Protein AF-A0A6L6WTG8-F1 (afdb_monomer)

Radius of gyration: 11.04 Å; Cα contacts (8 Å, |Δi|>4): 70; chains: 1; bounding box: 26×26×24 Å

Structure (mmCIF, N/CA/C/O backbone):
data_AF-A0A6L6WTG8-F1
#
_entry.id   AF-A0A6L6WTG8-F1
#
loop_
_atom_site.group_PDB
_atom_site.id
_atom_site.type_symbol
_atom_site.label_atom_id
_atom_site.label_alt_id
_atom_site.label_comp_id
_atom_site.label_asym_id
_atom_site.label_entity_id
_atom_site.label_seq_id
_atom_site.pdbx_PDB_ins_code
_atom_site.Cartn_x
_atom_site.Cartn_y
_atom_site.Cartn_z
_atom_site.occupancy
_atom_site.B_iso_or_equiv
_atom_site.auth_seq_id
_atom_site.auth_comp_id
_atom_site.auth_asym_id
_atom_site.auth_atom_id
_atom_site.pdbx_PDB_model_num
ATOM 1 N N . MET A 1 1 ? -7.502 20.647 7.656 1.00 42.88 1 MET A N 1
ATOM 2 C CA . MET A 1 1 ? -7.128 19.225 7.503 1.00 42.88 1 MET A CA 1
ATOM 3 C C . MET A 1 1 ? -6.632 19.010 6.086 1.00 42.88 1 MET A C 1
ATOM 5 O O . MET A 1 1 ? -7.421 19.146 5.163 1.00 42.88 1 MET A O 1
ATOM 9 N N . THR A 1 2 ? -5.340 18.760 5.891 1.00 55.41 2 THR A N 1
ATOM 10 C CA . THR A 1 2 ? -4.768 18.557 4.553 1.00 55.41 2 THR A CA 1
ATOM 11 C C . THR A 1 2 ? -5.050 17.122 4.122 1.00 55.41 2 THR A C 1
ATOM 13 O O . THR A 1 2 ? -4.474 16.179 4.664 1.00 55.41 2 THR A O 1
ATOM 16 N N . THR A 1 3 ? -5.996 16.933 3.207 1.00 67.25 3 THR A N 1
ATOM 17 C CA . THR A 1 3 ? -6.280 15.626 2.608 1.00 67.25 3 THR A CA 1
ATOM 18 C C . THR A 1 3 ? -5.062 15.180 1.809 1.00 67.25 3 THR A C 1
ATOM 20 O O . THR A 1 3 ? -4.693 15.852 0.850 1.00 67.25 3 THR A O 1
ATOM 23 N N . ALA A 1 4 ? -4.425 14.073 2.202 1.00 78.12 4 ALA A N 1
ATOM 24 C CA . ALA A 1 4 ? -3.349 13.487 1.409 1.00 78.12 4 ALA A CA 1
ATOM 25 C C . ALA A 1 4 ? -3.866 13.174 -0.004 1.00 78.12 4 ALA A C 1
ATOM 27 O O . ALA A 1 4 ? -4.960 12.617 -0.149 1.00 78.12 4 ALA A O 1
ATOM 28 N N . SER A 1 5 ? -3.098 13.536 -1.029 1.00 78.31 5 SER A N 1
ATOM 29 C CA . SER A 1 5 ? -3.483 13.376 -2.435 1.00 78.31 5 SER A CA 1
ATOM 30 C C . SER A 1 5 ? -2.497 12.483 -3.187 1.00 78.31 5 SER A C 1
ATOM 32 O O . SER A 1 5 ? -1.484 12.019 -2.665 1.00 78.31 5 SER A O 1
ATOM 34 N N . LYS A 1 6 ? -2.803 12.209 -4.454 1.00 80.19 6 LYS A N 1
ATOM 35 C CA . LYS A 1 6 ? -1.928 11.441 -5.343 1.00 80.19 6 LYS A CA 1
ATOM 36 C C . LYS A 1 6 ? -0.572 12.129 -5.563 1.00 80.19 6 LYS A C 1
ATOM 38 O O . LYS A 1 6 ? 0.402 11.411 -5.778 1.00 80.19 6 LYS A O 1
ATOM 43 N N . GLU A 1 7 ? -0.519 13.466 -5.542 1.00 82.81 7 GLU A N 1
ATOM 44 C CA . GLU A 1 7 ? 0.720 14.236 -5.749 1.00 82.81 7 GLU A CA 1
ATOM 45 C C . GLU A 1 7 ? 1.723 14.064 -4.600 1.00 82.81 7 GLU A C 1
ATOM 47 O O . GLU A 1 7 ? 2.920 14.235 -4.797 1.00 82.81 7 GLU A O 1
ATOM 52 N N . ASP A 1 8 ? 1.252 13.667 -3.416 1.00 83.25 8 ASP A N 1
ATOM 53 C CA . ASP A 1 8 ? 2.098 13.438 -2.243 1.00 83.25 8 ASP A CA 1
ATOM 54 C C . ASP A 1 8 ? 2.935 12.147 -2.309 1.00 83.25 8 ASP A C 1
ATOM 56 O O . ASP A 1 8 ? 3.755 11.904 -1.422 1.00 83.25 8 ASP A O 1
ATOM 60 N N . ILE A 1 9 ? 2.685 11.288 -3.301 1.00 86.25 9 ILE A N 1
ATOM 61 C CA . ILE A 1 9 ? 3.344 9.989 -3.468 1.00 86.25 9 ILE A CA 1
ATOM 62 C C . ILE A 1 9 ? 4.572 10.168 -4.368 1.00 86.25 9 ILE A C 1
ATOM 64 O O . ILE A 1 9 ? 4.411 10.404 -5.567 1.00 86.25 9 ILE A O 1
ATOM 68 N N . GLN A 1 10 ? 5.780 10.026 -3.813 1.00 87.25 10 GLN A N 1
ATOM 69 C CA . GLN A 1 10 ? 7.036 10.308 -4.528 1.00 87.25 10 GLN A CA 1
ATOM 70 C C . GLN A 1 10 ? 7.860 9.060 -4.863 1.00 87.25 10 GLN A C 1
ATOM 72 O O . GLN A 1 10 ? 8.502 9.006 -5.910 1.00 87.25 10 GLN A O 1
ATOM 77 N N . HIS A 1 11 ? 7.863 8.054 -3.992 1.00 88.19 11 HIS A N 1
ATOM 78 C CA . HIS A 1 11 ? 8.773 6.906 -4.080 1.00 88.19 11 HIS A CA 1
ATOM 79 C C . HIS A 1 11 ? 8.115 5.655 -4.672 1.00 88.19 11 HIS A C 1
ATOM 81 O O . HIS A 1 11 ? 8.783 4.766 -5.203 1.00 88.19 11 HIS A O 1
ATOM 87 N N . MET A 1 12 ? 6.794 5.566 -4.581 1.00 87.50 12 MET A N 1
ATOM 88 C CA . MET A 1 12 ? 6.008 4.425 -5.012 1.00 87.50 12 MET A CA 1
ATOM 89 C C . MET A 1 12 ? 5.566 4.566 -6.470 1.00 87.50 12 MET A C 1
ATOM 91 O O . MET A 1 12 ? 5.054 5.596 -6.911 1.00 87.50 12 MET A O 1
ATOM 95 N N . ARG A 1 13 ? 5.654 3.469 -7.230 1.00 88.06 13 ARG A N 1
ATOM 96 C CA . ARG A 1 13 ? 5.176 3.438 -8.617 1.00 88.06 13 ARG A CA 1
ATOM 97 C C . ARG A 1 13 ? 3.654 3.599 -8.697 1.00 88.06 13 ARG A C 1
ATOM 99 O O . ARG A 1 13 ? 2.935 3.035 -7.867 1.00 88.06 13 ARG A O 1
ATOM 106 N N . PRO A 1 14 ? 3.114 4.195 -9.779 1.00 88.06 14 PRO A N 1
ATOM 107 C CA . PRO A 1 14 ? 1.668 4.288 -9.995 1.00 88.06 14 PRO A CA 1
ATOM 108 C C . PRO A 1 14 ? 0.929 2.943 -9.888 1.00 88.06 14 PRO A C 1
ATOM 110 O O . PRO A 1 14 ? -0.172 2.890 -9.344 1.00 88.06 14 PRO A O 1
ATOM 113 N N . LYS A 1 15 ? 1.546 1.843 -10.347 1.00 88.00 15 LYS A N 1
ATOM 114 C CA . LYS A 1 15 ? 0.981 0.484 -10.258 1.00 88.00 15 LYS A CA 1
ATOM 115 C C . LYS A 1 15 ? 0.865 -0.014 -8.812 1.00 88.00 15 LYS A C 1
ATOM 117 O O . LYS A 1 15 ? -0.151 -0.604 -8.455 1.00 88.00 15 LYS A O 1
ATOM 122 N N . GLN A 1 16 ? 1.873 0.248 -7.979 1.00 86.81 16 GLN A N 1
ATOM 123 C CA . GLN A 1 16 ? 1.859 -0.101 -6.553 1.00 86.81 16 GLN A CA 1
ATOM 124 C C . GLN A 1 16 ? 0.816 0.739 -5.810 1.00 86.81 16 GLN A C 1
ATOM 126 O O . GLN A 1 16 ? -0.035 0.190 -5.117 1.00 86.81 16 GLN A O 1
ATOM 131 N N . ARG A 1 17 ? 0.792 2.053 -6.060 1.00 89.75 17 ARG A N 1
ATOM 132 C CA . ARG A 1 17 ? -0.202 2.975 -5.495 1.00 89.75 17 ARG A CA 1
ATOM 133 C C 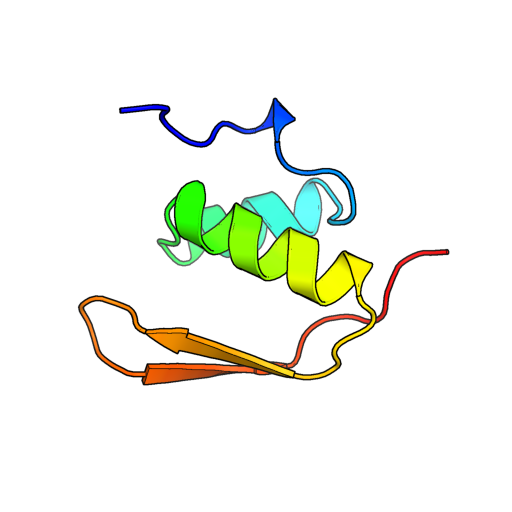. ARG A 1 17 ? -1.629 2.533 -5.816 1.00 89.75 17 ARG A C 1
ATOM 135 O O . ARG A 1 17 ? -2.473 2.464 -4.929 1.00 89.75 17 ARG A O 1
ATOM 142 N N . ASN A 1 18 ? -1.892 2.174 -7.074 1.00 90.38 18 ASN A N 1
ATOM 143 C CA . ASN A 1 18 ? -3.201 1.671 -7.494 1.00 90.38 18 ASN A CA 1
ATOM 144 C C . ASN A 1 18 ? -3.552 0.329 -6.831 1.00 90.38 18 ASN A C 1
ATOM 146 O O . ASN A 1 18 ? -4.721 0.107 -6.525 1.00 90.38 18 ASN A O 1
ATOM 150 N N . LYS A 1 19 ? -2.569 -0.545 -6.569 1.00 90.31 19 LYS A N 1
ATOM 151 C CA . LYS A 1 19 ? -2.788 -1.786 -5.809 1.00 90.31 19 LYS A CA 1
ATOM 152 C C . LYS A 1 19 ? -3.270 -1.476 -4.391 1.00 90.31 19 LYS A C 1
ATOM 154 O O . LYS A 1 19 ? -4.298 -2.007 -3.994 1.00 90.31 19 LYS A O 1
ATOM 159 N N . T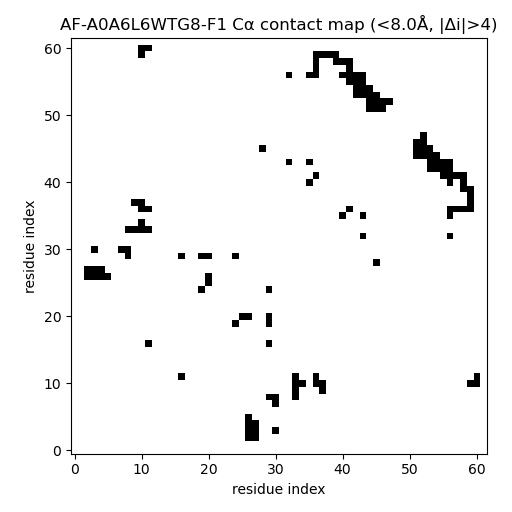YR A 1 20 ? -2.604 -0.576 -3.667 1.00 88.88 20 TYR A N 1
ATOM 160 C CA . TYR A 1 20 ? -3.047 -0.189 -2.322 1.00 88.88 20 TYR A CA 1
ATOM 161 C C . TYR A 1 20 ? -4.419 0.497 -2.334 1.00 88.88 20 TYR A C 1
ATOM 163 O O . TYR A 1 20 ? -5.267 0.168 -1.512 1.00 88.88 20 TYR A O 1
ATOM 171 N N . ARG A 1 21 ? -4.708 1.358 -3.319 1.00 89.94 21 ARG A N 1
ATOM 172 C CA . ARG A 1 21 ? -6.062 1.922 -3.484 1.00 89.94 21 ARG A CA 1
ATOM 173 C C . ARG A 1 21 ? -7.130 0.838 -3.663 1.00 89.94 21 ARG A C 1
ATOM 175 O O . ARG A 1 21 ? -8.190 0.944 -3.062 1.00 89.94 21 ARG A O 1
ATOM 182 N N . ARG A 1 22 ? -6.852 -0.208 -4.453 1.00 90.81 22 ARG A N 1
ATOM 183 C CA . ARG A 1 22 ? -7.766 -1.352 -4.655 1.00 90.81 22 ARG A CA 1
ATOM 184 C C . ARG A 1 22 ? -7.924 -2.231 -3.415 1.00 90.81 22 ARG A C 1
ATOM 186 O O . ARG A 1 22 ? -8.967 -2.841 -3.254 1.00 90.81 22 ARG A O 1
ATOM 193 N N . LEU A 1 23 ? -6.910 -2.280 -2.555 1.00 87.06 23 LEU A N 1
ATOM 194 C CA . LEU A 1 23 ? -6.961 -2.975 -1.266 1.00 87.06 23 LEU A CA 1
ATOM 195 C C . LEU A 1 23 ? -7.713 -2.180 -0.182 1.00 87.06 23 LEU A C 1
ATOM 197 O O . LEU A 1 23 ? -7.803 -2.644 0.946 1.00 87.06 23 LEU A O 1
ATOM 201 N N . GLY A 1 24 ? -8.239 -0.993 -0.506 1.00 87.88 24 GLY A N 1
ATOM 202 C CA . GLY A 1 24 ? -9.027 -0.175 0.418 1.00 87.88 24 GLY A CA 1
ATOM 203 C C . GLY A 1 24 ? -8.227 0.861 1.209 1.00 87.88 24 GLY A C 1
ATOM 204 O O . GLY A 1 24 ? -8.818 1.585 2.004 1.00 87.88 24 GLY A O 1
ATOM 205 N N . TYR A 1 25 ? -6.917 1.000 0.973 1.00 88.12 25 TYR A N 1
ATOM 206 C CA . TYR A 1 25 ? 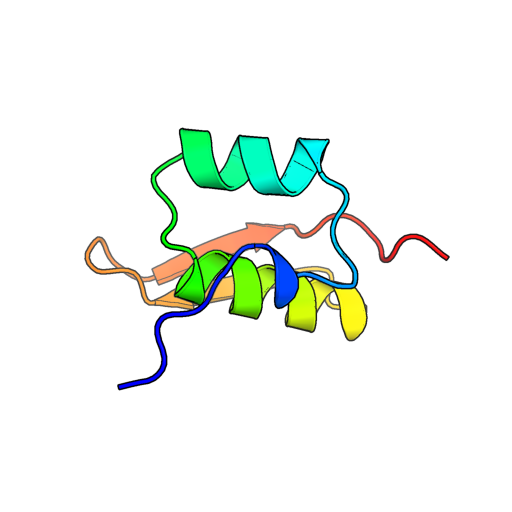-6.110 1.989 1.692 1.00 88.12 25 TYR A CA 1
ATOM 207 C C . TYR A 1 25 ? -6.473 3.429 1.299 1.00 88.12 25 TYR A C 1
ATOM 209 O O . TYR A 1 25 ? -6.628 3.799 0.120 1.00 88.12 25 TYR A O 1
ATOM 217 N N . THR A 1 26 ? -6.549 4.278 2.316 1.00 88.94 26 THR A N 1
ATOM 218 C CA . THR A 1 26 ? -6.708 5.725 2.184 1.00 88.94 26 THR A CA 1
ATOM 219 C C . THR A 1 26 ? -5.430 6.368 1.651 1.00 88.94 26 THR A C 1
ATOM 221 O O . THR A 1 26 ? -4.330 5.832 1.779 1.00 88.94 26 THR A O 1
ATOM 224 N N . TRP A 1 27 ? -5.544 7.564 1.071 1.00 88.88 27 TRP A N 1
ATOM 225 C CA . TRP A 1 27 ? -4.365 8.302 0.610 1.00 88.88 27 TRP A CA 1
ATOM 226 C C . TRP A 1 27 ? -3.359 8.589 1.730 1.00 88.88 27 TRP A C 1
ATOM 228 O O . TRP A 1 27 ? -2.154 8.518 1.502 1.00 88.88 27 TRP A O 1
ATOM 238 N N . SER A 1 28 ? -3.840 8.828 2.951 1.00 88.44 28 SER A N 1
ATOM 239 C CA . SER A 1 28 ? -2.995 9.044 4.127 1.00 88.44 28 SER A CA 1
ATOM 240 C C . SER A 1 28 ? -2.169 7.809 4.491 1.00 88.44 28 SER A C 1
ATOM 242 O O . SER A 1 28 ? -0.996 7.935 4.841 1.00 88.44 28 SER A O 1
ATOM 244 N N . GLU A 1 29 ? -2.745 6.610 4.386 1.00 88.25 29 GLU A N 1
ATOM 245 C CA . GLU A 1 29 ? -2.017 5.355 4.611 1.00 88.25 29 GLU A CA 1
ATOM 246 C C . GLU A 1 29 ? -1.015 5.097 3.493 1.00 88.25 29 GLU A C 1
ATOM 248 O O . GLU A 1 29 ? 0.147 4.809 3.766 1.00 88.25 29 GLU A O 1
ATOM 253 N N . ILE A 1 30 ? -1.419 5.297 2.238 1.00 90.06 30 ILE A N 1
ATOM 254 C CA . ILE A 1 30 ? -0.525 5.123 1.087 1.00 90.06 30 ILE A CA 1
ATOM 255 C C . ILE A 1 30 ? 0.668 6.083 1.175 1.00 90.06 30 ILE A C 1
ATOM 257 O O . ILE A 1 30 ? 1.785 5.682 0.863 1.00 90.06 30 ILE A O 1
ATOM 26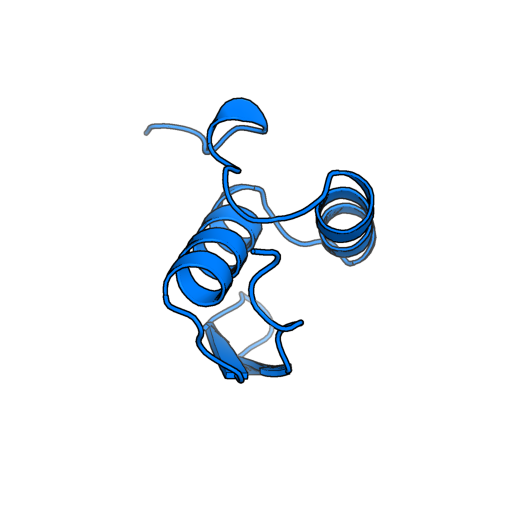1 N N . LYS A 1 31 ? 0.477 7.306 1.683 1.00 90.56 31 LYS A N 1
ATOM 262 C CA . LYS A 1 31 ? 1.567 8.258 1.953 1.00 90.56 31 LYS A CA 1
ATOM 263 C C . LYS A 1 31 ? 2.541 7.759 3.029 1.00 90.56 31 LYS A C 1
ATOM 265 O O . LYS A 1 31 ? 3.743 7.991 2.919 1.00 90.56 31 LYS A O 1
ATOM 270 N N . LYS A 1 32 ? 2.061 7.055 4.062 1.00 89.88 32 LYS A N 1
ATOM 271 C CA . LYS A 1 32 ? 2.939 6.415 5.063 1.00 89.88 32 LYS A CA 1
ATOM 272 C C . LYS A 1 32 ? 3.754 5.282 4.437 1.00 89.88 32 LYS A C 1
ATOM 274 O O . LYS A 1 32 ? 4.955 5.207 4.679 1.00 89.88 32 LYS A O 1
ATOM 279 N N . ILE A 1 33 ? 3.116 4.462 3.598 1.00 89.25 33 ILE A N 1
ATOM 280 C CA . ILE A 1 33 ? 3.780 3.387 2.847 1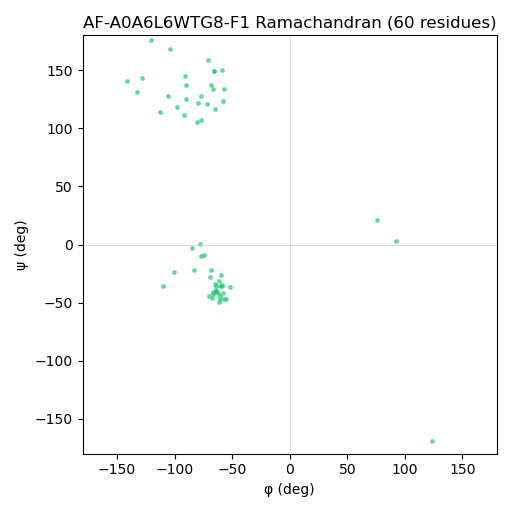.00 89.25 33 ILE A CA 1
ATOM 281 C C . ILE A 1 33 ? 4.851 3.970 1.916 1.00 89.25 33 ILE A C 1
ATOM 283 O O . ILE A 1 33 ? 5.982 3.497 1.909 1.00 89.25 33 ILE A O 1
ATOM 287 N N . ASP A 1 34 ? 4.521 5.028 1.175 1.00 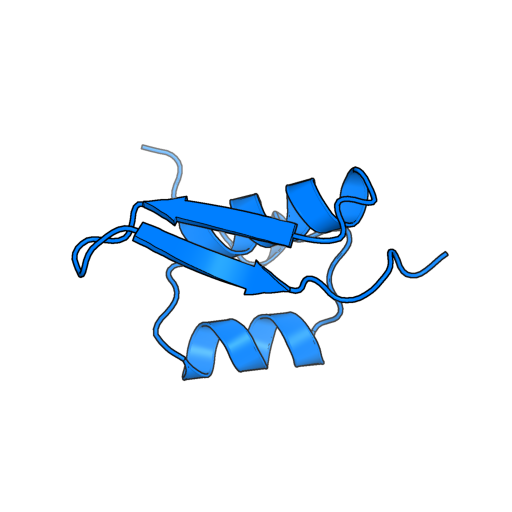90.25 34 ASP A N 1
ATOM 288 C CA . ASP A 1 34 ? 5.446 5.722 0.275 1.00 90.25 34 ASP A CA 1
ATOM 289 C C . ASP A 1 34 ? 6.693 6.237 1.002 1.00 90.25 34 ASP A C 1
ATOM 291 O O . ASP A 1 34 ? 7.817 5.979 0.574 1.00 90.25 34 ASP A O 1
ATOM 295 N N . ARG A 1 35 ? 6.509 6.888 2.157 1.00 89.62 35 ARG A N 1
ATOM 296 C CA . ARG A 1 35 ? 7.625 7.356 2.991 1.00 89.62 35 ARG A CA 1
ATOM 297 C C . ARG A 1 35 ? 8.490 6.213 3.509 1.00 89.62 35 ARG A C 1
ATOM 299 O O . ARG A 1 35 ? 9.709 6.343 3.504 1.00 89.62 35 ARG A O 1
ATOM 306 N N . ALA A 1 36 ? 7.887 5.107 3.938 1.00 89.81 36 ALA A N 1
ATOM 307 C CA . ALA A 1 36 ? 8.631 3.938 4.403 1.00 89.81 36 ALA A CA 1
ATOM 308 C C . ALA A 1 36 ? 9.465 3.308 3.270 1.00 89.81 36 ALA A C 1
ATOM 310 O O . ALA A 1 36 ? 10.647 3.024 3.466 1.00 89.81 36 ALA A O 1
ATOM 311 N N . ILE A 1 37 ? 8.911 3.225 2.051 1.00 88.25 37 ILE A N 1
ATOM 312 C CA . ILE A 1 37 ? 9.664 2.831 0.845 1.00 88.25 37 ILE A CA 1
ATOM 313 C C . ILE A 1 37 ? 10.810 3.818 0.579 1.00 88.25 37 ILE A C 1
ATOM 315 O O . ILE A 1 37 ? 11.936 3.400 0.313 1.00 88.25 37 ILE A O 1
ATOM 319 N N . GLY A 1 38 ? 10.560 5.127 0.689 1.00 87.62 38 GLY A N 1
ATOM 320 C CA . GLY A 1 38 ? 11.587 6.166 0.562 1.00 87.62 38 GLY A CA 1
ATOM 321 C C . GLY A 1 38 ? 12.720 6.027 1.582 1.00 87.62 38 GLY A C 1
ATOM 322 O O . GLY A 1 38 ? 13.883 6.249 1.247 1.00 87.62 38 GLY A O 1
ATOM 323 N N . ARG A 1 39 ? 12.412 5.584 2.804 1.00 87.62 39 ARG A N 1
ATOM 324 C CA . ARG A 1 39 ? 13.404 5.288 3.850 1.00 87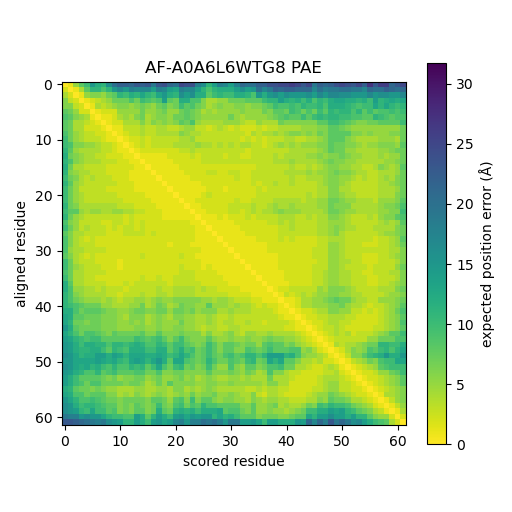.62 39 ARG A CA 1
ATOM 325 C C . ARG A 1 39 ? 14.138 3.959 3.649 1.00 87.62 39 ARG A C 1
ATOM 327 O O . ARG A 1 39 ? 15.131 3.725 4.326 1.00 87.62 39 ARG A O 1
ATOM 334 N N . GLY A 1 40 ? 13.702 3.125 2.704 1.00 85.12 40 GLY A N 1
ATOM 335 C CA . GLY A 1 40 ? 14.279 1.800 2.473 1.00 85.12 40 GLY A CA 1
ATOM 336 C C . GLY A 1 40 ? 13.851 0.766 3.517 1.00 85.12 40 GLY A C 1
ATOM 337 O O . GLY A 1 40 ? 14.537 -0.237 3.692 1.00 85.12 40 GLY A O 1
ATOM 338 N N . GLU A 1 41 ? 12.737 0.998 4.216 1.00 87.31 41 GLU A N 1
ATOM 339 C CA . GLU A 1 41 ? 12.178 0.018 5.145 1.00 87.31 41 GLU A CA 1
ATOM 340 C C . GLU A 1 41 ? 11.670 -1.206 4.372 1.00 87.31 41 GLU A C 1
ATOM 342 O O . GLU A 1 41 ? 10.961 -1.078 3.374 1.00 87.31 41 GLU A O 1
ATOM 347 N N . ALA A 1 42 ? 12.012 -2.405 4.848 1.00 85.25 42 ALA A N 1
ATOM 348 C CA . ALA A 1 42 ? 11.533 -3.662 4.269 1.00 85.25 42 ALA A CA 1
ATOM 349 C C . ALA A 1 42 ? 10.139 -4.053 4.782 1.00 85.25 42 ALA A C 1
ATOM 351 O O . ALA A 1 42 ? 9.426 -4.828 4.146 1.00 85.25 42 ALA A O 1
ATOM 352 N N . THR A 1 43 ? 9.735 -3.526 5.935 1.00 88.25 43 THR A N 1
ATOM 353 C CA . THR A 1 43 ? 8.474 -3.849 6.604 1.00 88.25 43 THR A CA 1
ATOM 354 C C . THR A 1 43 ? 7.886 -2.601 7.225 1.00 88.25 43 THR A C 1
ATOM 356 O O . THR A 1 43 ? 8.615 -1.814 7.820 1.00 88.25 43 THR A O 1
ATOM 359 N N . LEU A 1 44 ? 6.567 -2.458 7.139 1.00 89.81 44 LEU A N 1
ATOM 360 C CA . LEU A 1 44 ? 5.835 -1.382 7.791 1.00 89.81 44 LEU A CA 1
ATOM 361 C C . LEU A 1 44 ? 4.618 -1.947 8.512 1.00 89.81 44 LEU A C 1
ATOM 363 O O . LEU A 1 44 ? 3.818 -2.674 7.921 1.00 89.81 44 LEU A O 1
ATOM 367 N N . THR A 1 45 ? 4.462 -1.555 9.772 1.00 88.19 45 THR A N 1
ATOM 368 C CA . THR A 1 45 ? 3.256 -1.816 10.557 1.00 88.19 45 THR A CA 1
ATOM 369 C C . THR A 1 45 ? 2.368 -0.581 10.529 1.00 88.19 45 THR A C 1
ATOM 371 O O . THR A 1 45 ? 2.758 0.505 10.964 1.00 88.19 45 THR A O 1
ATOM 374 N N . LEU A 1 46 ? 1.164 -0.733 9.984 1.00 84.94 46 LEU A N 1
ATOM 375 C CA . LEU A 1 46 ? 0.146 0.308 9.941 1.00 84.94 46 LEU A CA 1
ATOM 376 C C . LEU A 1 46 ? -0.953 -0.000 10.951 1.00 84.94 46 LEU A C 1
ATOM 378 O O . LEU A 1 46 ? -1.564 -1.063 10.909 1.00 84.94 46 LEU A O 1
ATOM 382 N N . LYS A 1 47 ? -1.259 0.974 11.810 1.00 80.06 47 LYS A N 1
ATOM 383 C CA . LYS A 1 47 ? -2.507 0.986 12.576 1.00 80.06 47 LYS A CA 1
ATOM 384 C C . LYS A 1 47 ? -3.634 1.438 11.658 1.00 80.06 47 LYS A C 1
ATOM 386 O O . LYS A 1 47 ? -3.695 2.614 11.294 1.00 80.06 47 LYS A O 1
ATOM 391 N N . THR A 1 48 ? -4.477 0.493 11.276 1.00 71.75 48 THR A N 1
ATOM 392 C CA . THR A 1 48 ? -5.712 0.722 10.523 1.00 71.75 48 THR A CA 1
ATOM 393 C C . THR A 1 48 ? -6.908 0.600 11.464 1.00 71.75 48 THR A C 1
ATOM 395 O O . THR A 1 48 ? -6.781 0.100 12.583 1.00 71.75 48 THR A O 1
ATOM 398 N N . THR A 1 49 ? -8.092 1.016 11.018 1.00 69.75 49 THR A N 1
ATOM 399 C CA . THR A 1 49 ? -9.335 0.852 11.792 1.00 69.75 49 THR A CA 1
ATOM 400 C C . THR A 1 49 ? -9.647 -0.620 12.094 1.00 69.75 49 THR A C 1
ATOM 402 O O . THR A 1 49 ? -10.283 -0.917 13.098 1.00 69.75 49 THR A O 1
ATOM 405 N N . ALA A 1 50 ? -9.172 -1.544 11.251 1.00 68.50 50 ALA A N 1
ATOM 406 C CA . ALA A 1 50 ? -9.337 -2.987 11.424 1.00 68.50 50 ALA A CA 1
ATOM 407 C C . ALA A 1 50 ? -8.272 -3.627 12.341 1.00 68.50 50 ALA A C 1
ATOM 409 O O . ALA A 1 50 ? -8.334 -4.827 12.594 1.00 68.50 50 ALA A O 1
ATOM 410 N N . GLY A 1 51 ? -7.298 -2.849 12.829 1.00 79.88 51 GLY A N 1
ATOM 411 C CA . GLY A 1 51 ? -6.193 -3.322 13.665 1.00 79.88 51 GLY A CA 1
ATOM 412 C C . GLY A 1 51 ? -4.812 -3.000 13.092 1.00 79.88 51 GLY A C 1
ATOM 413 O O . GLY A 1 51 ? -4.662 -2.219 12.144 1.00 79.88 51 GLY A O 1
ATOM 414 N N . GLU A 1 52 ? -3.780 -3.593 13.692 1.00 84.88 52 GLU A N 1
ATOM 415 C CA . GLU A 1 52 ? -2.401 -3.492 13.213 1.00 84.88 52 GLU A CA 1
ATOM 416 C C . GLU A 1 52 ? -2.160 -4.456 12.051 1.00 84.88 52 GLU A C 1
ATOM 418 O O . GLU A 1 52 ? -2.316 -5.668 12.178 1.00 84.88 52 GLU A O 1
ATOM 423 N N . VAL A 1 53 ? -1.758 -3.907 10.907 1.00 84.19 53 VAL A N 1
ATOM 424 C CA . VAL A 1 53 ? -1.378 -4.675 9.723 1.00 84.19 53 VAL A CA 1
ATOM 425 C C . VAL A 1 53 ? 0.109 -4.478 9.485 1.00 84.19 53 VAL A C 1
ATOM 427 O O . VAL A 1 53 ? 0.550 -3.379 9.144 1.00 84.19 53 VAL A O 1
ATOM 430 N N . THR A 1 54 ? 0.880 -5.550 9.632 1.00 85.50 54 THR A N 1
ATOM 431 C CA . THR A 1 54 ? 2.285 -5.585 9.216 1.00 85.50 54 THR A CA 1
ATOM 432 C C . THR A 1 54 ? 2.362 -6.066 7.777 1.00 85.50 54 THR A C 1
ATOM 434 O O . THR A 1 54 ? 1.845 -7.130 7.439 1.00 85.50 54 THR A O 1
ATOM 437 N N . MET A 1 55 ? 3.002 -5.280 6.916 1.00 84.38 55 MET A N 1
ATOM 438 C CA . MET A 1 55 ? 3.187 -5.622 5.510 1.00 84.38 55 MET A CA 1
ATOM 439 C C . MET A 1 55 ? 4.648 -5.508 5.098 1.00 84.38 55 MET A C 1
ATOM 441 O O . MET A 1 55 ? 5.363 -4.594 5.512 1.00 84.38 55 MET A O 1
ATOM 445 N N . THR A 1 56 ? 5.074 -6.424 4.233 1.00 86.94 56 THR A N 1
ATOM 446 C CA . THR A 1 56 ? 6.373 -6.347 3.568 1.00 86.94 56 THR A CA 1
ATOM 447 C C . THR A 1 56 ? 6.304 -5.323 2.444 1.00 86.94 56 THR A C 1
ATOM 449 O O . THR A 1 56 ? 5.411 -5.364 1.589 1.00 86.94 56 THR A O 1
ATOM 452 N N . LEU A 1 57 ? 7.244 -4.387 2.456 1.00 85.06 57 LEU A N 1
ATOM 453 C CA . LEU A 1 57 ? 7.364 -3.345 1.458 1.00 85.06 57 LEU A CA 1
ATOM 454 C C . LEU A 1 57 ? 8.272 -3.796 0.312 1.00 85.06 57 LEU A C 1
ATOM 456 O O . LEU A 1 57 ? 9.248 -4.516 0.524 1.00 85.06 57 LEU A O 1
ATOM 460 N N . PRO A 1 58 ? 7.967 -3.373 -0.923 1.00 78.06 58 PRO A N 1
ATOM 461 C CA . PRO A 1 58 ? 8.883 -3.559 -2.032 1.00 78.06 58 PRO A CA 1
ATOM 462 C C . PRO A 1 58 ? 10.155 -2.726 -1.804 1.00 78.06 58 PRO A C 1
ATOM 464 O O . PRO A 1 58 ? 10.070 -1.640 -1.223 1.00 78.06 58 PRO A O 1
ATOM 467 N N . PRO A 1 59 ? 11.317 -3.182 -2.304 1.00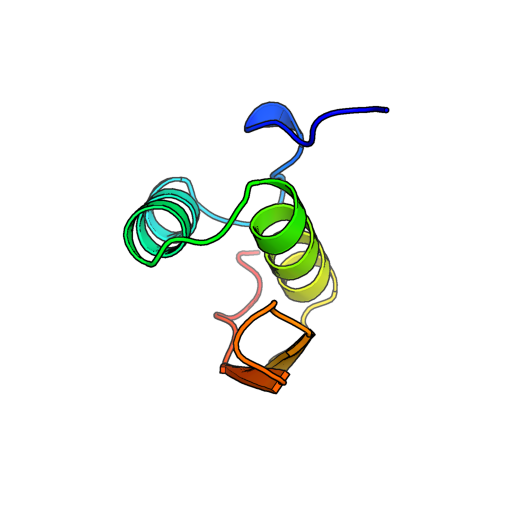 74.69 59 PRO A N 1
ATOM 468 C CA . PRO A 1 59 ? 12.552 -2.422 -2.193 1.00 74.69 59 PRO A CA 1
ATOM 469 C C . PRO A 1 59 ? 12.405 -1.053 -2.856 1.00 74.69 59 PRO A C 1
ATOM 471 O O . PRO A 1 59 ? 11.650 -0.880 -3.824 1.00 74.69 59 PRO A O 1
ATOM 474 N N . ARG A 1 60 ? 13.151 -0.081 -2.325 1.00 71.00 60 ARG A N 1
ATOM 475 C CA . ARG A 1 60 ? 13.208 1.264 -2.885 1.00 71.00 60 ARG A CA 1
ATOM 476 C C . ARG A 1 60 ? 13.669 1.170 -4.336 1.00 71.00 60 ARG A C 1
ATOM 478 O O . ARG A 1 60 ? 14.722 0.611 -4.632 1.00 71.00 60 ARG A O 1
ATOM 485 N N . TRP A 1 61 ? 12.858 1.706 -5.238 1.00 63.59 61 TRP A N 1
ATOM 486 C CA . TRP A 1 61 ? 13.256 1.847 -6.630 1.00 63.59 61 TRP A CA 1
ATOM 487 C C . TRP A 1 61 ? 14.303 2.965 -6.689 1.00 63.59 61 TRP A C 1
ATOM 489 O O . TRP A 1 61 ? 14.052 4.061 -6.187 1.00 63.59 61 TRP A 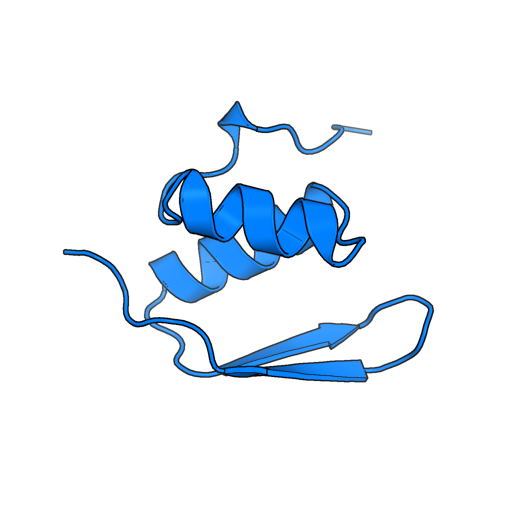O 1
ATOM 499 N N . ARG A 1 62 ? 15.498 2.617 -7.176 1.00 56.47 62 ARG A N 1
ATOM 500 C CA . ARG A 1 62 ? 16.665 3.501 -7.274 1.00 56.47 62 ARG A CA 1
ATOM 501 C C . ARG A 1 62 ? 16.482 4.524 -8.386 1.00 56.47 62 ARG A C 1
ATOM 503 O O . ARG A 1 62 ? 15.923 4.131 -9.436 1.00 56.47 62 ARG A O 1
#

Organism: NCBI:txid2681492

Mean predicted aligned error: 5.47 Å

Solvent-accessible surface area (backbone atoms only — not comparable to full-atom values): 3830 Å² total; per-residue (Å²): 134,87,76,56,52,79,85,69,50,79,57,56,52,72,71,57,52,50,49,44,48,73,73,67,50,49,51,61,54,50,39,51,52,22,51,36,27,64,72,58,37,58,61,50,75,43,82,49,98,93,42,80,45,75,42,79,45,66,79,55,75,127

Sequence (62 aa):
MTTASKEDIQHMRPKQRNKYRRLGYTWSEIKKIDRAIGRGEATLTLKTTAGEVTMTLPPRWR

Nearest PDB structures (foldseek):
  5mea-assembly1_A  TM=2.923E-01  e=9.336E-01  Saccharomyces cerevisiae
  1brr-assembly1_C  TM=3.411E-01  e=6.287E+00  Halobacterium salinarum
  1uaz-assembly1_B  TM=3.106E-01  e=5.125E+00  Halorubrum ezzemoulense

pLDDT: mean 83.1, std 9.63, range [42.88, 90.81]

Secondary structure (DSSP, 8-state):
-----GGG--SS-HHHHHHHHHTT--HHHHHHHHHHHHHT-SEEEEEETTEEEEEEPPPPP-

Foldseek 3Di:
DDQQDPVLQDFDDPVVLVVCVVVVDGSVVVSVLSVCLVVQNQWDWDQDPVGTDIDGHDHGDD